Protein AF-A0A949VZA3-F1 (afdb_monomer_lite)

Secondary structure (DSSP, 8-state):
-EEE---TT--HHHHHHHHTT--S-SS--HHHHHHHHHHHHHHHHTT----EEE-TTTTS-HHHHHHHHH--

Foldseek 3Di:
DDEQEADPPDDPVNLCVPQPPLPDFDADDVVSLVVLLVVVVVCVVVVHDDDYHYDCSHGNHRVVSVCSNPPD

Structure (mmCIF, N/CA/C/O backbone):
data_AF-A0A949VZA3-F1
#
_entry.id   AF-A0A949VZA3-F1
#
loop_
_atom_site.group_PDB
_atom_site.id
_atom_site.type_symbol
_atom_site.label_atom_id
_atom_site.label_alt_id
_atom_site.label_comp_id
_atom_site.label_asym_id
_atom_site.label_entity_id
_atom_site.label_seq_id
_atom_site.pdbx_PDB_ins_code
_atom_site.Cartn_x
_atom_site.Cartn_y
_atom_site.Cartn_z
_atom_site.occupancy
_atom_site.B_iso_or_equiv
_atom_site.auth_seq_id
_atom_site.auth_comp_id
_atom_site.auth_asym_id
_atom_site.auth_atom_id
_atom_site.pdbx_PDB_model_num
ATOM 1 N N . MET A 1 1 ? -2.032 -8.835 11.758 1.00 89.25 1 MET A N 1
ATOM 2 C CA . MET A 1 1 ? -0.952 -8.082 11.081 1.00 89.25 1 MET A CA 1
ATOM 3 C C . MET A 1 1 ? -1.120 -8.251 9.580 1.00 89.25 1 MET A C 1
ATOM 5 O O . MET A 1 1 ? -1.450 -9.356 9.167 1.00 89.25 1 MET A O 1
ATOM 9 N N . VAL A 1 2 ? -0.887 -7.198 8.792 1.00 94.88 2 VAL A N 1
ATOM 10 C CA . VAL A 1 2 ? -0.883 -7.239 7.317 1.00 94.88 2 VAL A CA 1
ATOM 11 C C . VAL A 1 2 ? 0.422 -6.651 6.782 1.00 94.88 2 VAL A C 1
ATOM 13 O O . VAL A 1 2 ? 0.917 -5.651 7.301 1.00 94.88 2 VAL A O 1
ATOM 16 N N . ARG A 1 3 ? 0.974 -7.274 5.735 1.00 96.19 3 ARG A N 1
ATOM 17 C CA . ARG A 1 3 ? 2.135 -6.779 4.984 1.00 96.19 3 ARG A CA 1
ATOM 18 C C . ARG A 1 3 ? 1.758 -6.649 3.509 1.00 96.19 3 ARG A C 1
ATOM 20 O O . ARG A 1 3 ? 1.545 -7.660 2.847 1.00 96.19 3 ARG A O 1
ATOM 27 N N . ALA A 1 4 ? 1.688 -5.424 3.005 1.00 95.00 4 ALA A N 1
ATOM 28 C CA . ALA A 1 4 ? 1.426 -5.122 1.604 1.00 95.00 4 ALA A CA 1
ATOM 29 C C . ALA A 1 4 ? 2.764 -4.818 0.907 1.00 95.00 4 ALA A C 1
ATOM 31 O O . ALA A 1 4 ? 3.360 -3.764 1.121 1.00 95.00 4 ALA A O 1
ATOM 32 N N . LEU A 1 5 ? 3.290 -5.797 0.163 1.00 93.06 5 LEU A N 1
ATOM 33 C CA . LEU A 1 5 ? 4.683 -5.800 -0.302 1.00 93.06 5 LEU A CA 1
ATOM 34 C C . LEU A 1 5 ? 4.823 -5.422 -1.781 1.00 93.06 5 LEU A C 1
ATOM 36 O O . LEU A 1 5 ? 5.271 -4.330 -2.102 1.00 93.06 5 LEU A O 1
ATOM 40 N N . LEU A 1 6 ? 4.474 -6.338 -2.676 1.00 92.62 6 LEU A N 1
ATOM 41 C CA . LEU A 1 6 ? 4.521 -6.150 -4.119 1.00 92.62 6 LEU A CA 1
ATOM 42 C C . LEU A 1 6 ? 3.419 -6.980 -4.769 1.00 92.62 6 LEU A C 1
ATOM 44 O O . LEU A 1 6 ? 2.908 -7.934 -4.175 1.00 92.62 6 LEU A O 1
ATOM 48 N N . ARG A 1 7 ? 3.055 -6.610 -5.993 1.00 90.44 7 ARG A N 1
ATOM 49 C CA . ARG A 1 7 ? 2.092 -7.363 -6.793 1.00 90.44 7 ARG A CA 1
ATOM 50 C C . ARG A 1 7 ? 2.641 -8.766 -7.120 1.00 90.44 7 ARG A C 1
ATOM 52 O O . ARG A 1 7 ? 3.807 -8.866 -7.503 1.00 90.44 7 ARG A O 1
ATOM 59 N N . PRO A 1 8 ? 1.821 -9.834 -7.046 1.00 89.19 8 PRO A N 1
ATOM 60 C CA . PRO A 1 8 ? 2.208 -11.154 -7.541 1.00 89.19 8 PRO 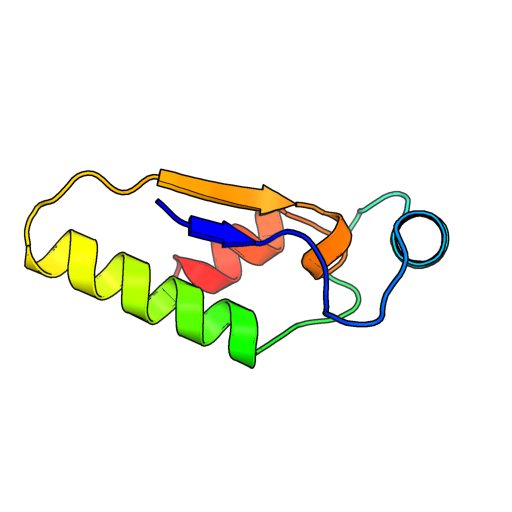A CA 1
ATOM 61 C C . PRO A 1 8 ? 2.677 -11.101 -9.000 1.00 89.19 8 PRO A C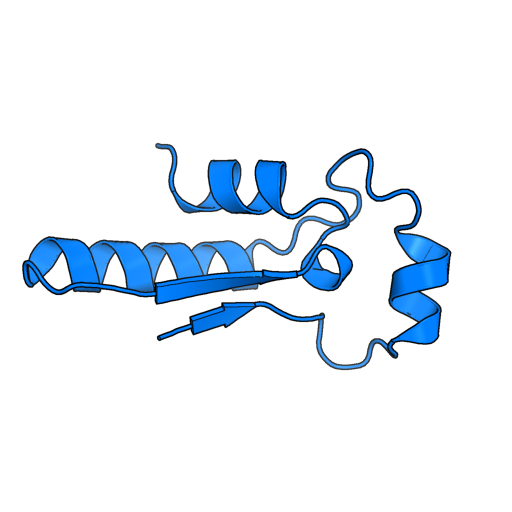 1
ATOM 63 O O . PRO A 1 8 ? 2.070 -10.416 -9.822 1.00 89.19 8 PRO A O 1
ATOM 66 N N . GLY A 1 9 ? 3.754 -11.822 -9.313 1.00 92.06 9 GLY A N 1
ATOM 67 C CA . GLY A 1 9 ? 4.340 -11.856 -10.657 1.00 92.06 9 GLY A CA 1
ATOM 68 C C . GLY A 1 9 ? 5.254 -10.674 -11.000 1.00 92.06 9 GLY A C 1
ATOM 69 O O . GLY A 1 9 ? 5.775 -10.636 -12.108 1.00 92.06 9 GLY A O 1
ATOM 70 N N . ARG A 1 10 ? 5.478 -9.726 -10.079 1.00 93.75 10 ARG A N 1
ATOM 71 C CA . ARG A 1 10 ? 6.502 -8.682 -10.228 1.00 93.75 10 ARG A CA 1
ATOM 72 C C . ARG A 1 10 ? 7.751 -9.069 -9.442 1.00 93.75 10 ARG A C 1
ATOM 74 O O . ARG A 1 10 ? 7.633 -9.487 -8.290 1.00 93.75 10 ARG A O 1
ATOM 81 N N . THR A 1 11 ? 8.929 -8.934 -10.04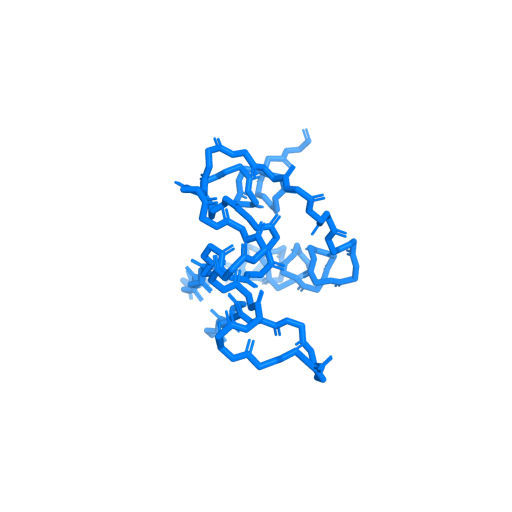6 1.00 95.56 11 THR A N 1
ATOM 82 C CA . THR A 1 11 ? 10.198 -9.120 -9.329 1.00 95.56 11 THR A CA 1
ATOM 83 C C . THR A 1 11 ? 10.528 -7.895 -8.475 1.00 95.56 11 THR A C 1
ATOM 85 O O . THR A 1 11 ? 9.873 -6.850 -8.558 1.00 95.56 11 THR A O 1
ATOM 88 N N . TYR A 1 12 ? 11.533 -8.018 -7.610 1.00 94.00 12 TYR A N 1
ATOM 89 C CA . TYR A 1 12 ? 12.008 -6.882 -6.828 1.00 94.00 12 TYR A CA 1
ATOM 90 C C . TYR A 1 12 ? 12.612 -5.812 -7.743 1.00 94.00 12 TYR A C 1
ATOM 92 O O . TYR A 1 12 ? 12.264 -4.636 -7.631 1.00 94.00 12 TYR A O 1
ATOM 100 N N . GLU A 1 13 ? 13.471 -6.242 -8.658 1.00 96.88 13 GLU A N 1
ATOM 101 C CA . GLU A 1 13 ? 14.231 -5.411 -9.582 1.00 96.88 13 GLU A CA 1
ATOM 102 C C . GLU A 1 13 ? 13.289 -4.629 -10.498 1.00 96.88 13 GLU A C 1
ATOM 104 O O . GLU A 1 13 ? 13.424 -3.410 -10.608 1.00 96.88 13 GLU A O 1
ATOM 109 N N . ASP A 1 14 ? 12.262 -5.290 -11.043 1.00 96.62 14 ASP A N 1
ATOM 110 C CA . ASP A 1 14 ? 11.240 -4.632 -11.866 1.00 96.62 14 ASP A CA 1
ATOM 111 C C . ASP A 1 14 ? 10.483 -3.562 -11.077 1.00 96.62 14 ASP A C 1
ATOM 113 O O . ASP A 1 14 ? 10.169 -2.495 -11.602 1.00 96.62 14 ASP A O 1
ATOM 117 N N . ALA A 1 15 ? 10.169 -3.829 -9.804 1.00 96.31 15 ALA A N 1
ATOM 118 C CA . ALA A 1 15 ? 9.478 -2.859 -8.963 1.00 96.31 15 ALA A CA 1
ATOM 119 C C . ALA A 1 15 ? 10.362 -1.644 -8.655 1.00 96.31 15 ALA A C 1
ATOM 121 O O . ALA A 1 15 ? 9.863 -0.522 -8.676 1.00 96.31 15 ALA A O 1
ATOM 122 N N . VAL A 1 16 ? 11.657 -1.846 -8.391 1.00 96.88 16 VAL A N 1
ATOM 123 C CA . VAL A 1 16 ? 12.604 -0.742 -8.167 1.00 96.88 16 VAL A CA 1
ATOM 124 C C . VAL A 1 16 ? 12.772 0.081 -9.440 1.00 96.88 16 VAL A C 1
ATOM 126 O O . VAL A 1 16 ? 12.642 1.302 -9.384 1.00 96.88 16 VAL A O 1
ATOM 129 N N . ALA A 1 17 ? 13.009 -0.578 -10.576 1.00 97.31 17 ALA A N 1
ATOM 130 C CA . ALA A 1 17 ? 13.183 0.080 -11.866 1.00 97.31 17 ALA A CA 1
ATOM 131 C C . ALA A 1 17 ? 11.939 0.879 -12.270 1.00 97.31 17 ALA A C 1
ATOM 133 O O . ALA A 1 17 ? 12.058 1.987 -12.784 1.00 97.31 17 ALA A O 1
ATOM 134 N N . LYS A 1 18 ? 10.746 0.336 -12.000 1.00 96.19 18 LYS A N 1
ATOM 135 C CA . LYS A 1 18 ? 9.485 1.006 -12.313 1.00 96.19 18 LYS A CA 1
ATOM 136 C C . LYS A 1 18 ? 9.203 2.185 -11.388 1.00 96.19 18 LYS A C 1
ATOM 138 O O . LYS A 1 18 ? 8.763 3.222 -11.859 1.00 96.19 18 LYS A O 1
ATOM 143 N N . PHE A 1 19 ? 9.383 2.007 -10.082 1.00 97.12 19 PHE A N 1
ATOM 144 C CA . PHE A 1 19 ? 8.800 2.918 -9.104 1.00 97.12 19 PHE A CA 1
ATOM 145 C C . PHE A 1 19 ? 9.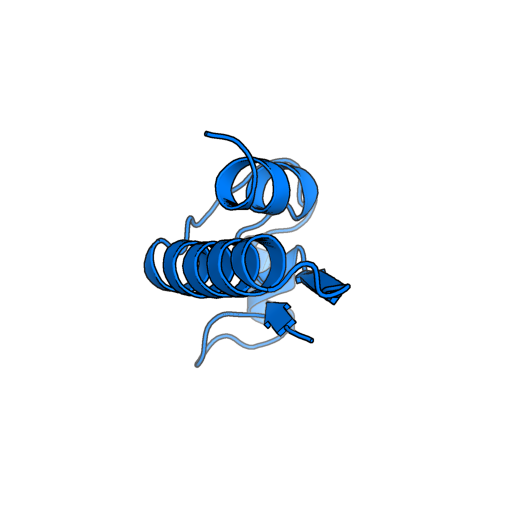778 3.901 -8.463 1.00 97.12 19 PHE A C 1
ATOM 147 O O . PHE A 1 19 ? 9.324 4.896 -7.902 1.00 97.12 19 PHE A O 1
ATOM 154 N N . SER A 1 20 ? 11.091 3.666 -8.521 1.00 95.88 20 SER A N 1
ATOM 155 C CA . SER A 1 20 ? 12.081 4.630 -8.022 1.00 95.88 20 SER A CA 1
ATOM 156 C C . SER A 1 20 ? 11.950 5.969 -8.771 1.00 95.88 20 SER A C 1
ATOM 158 O O . SER A 1 20 ? 11.771 5.948 -9.989 1.00 95.88 20 SER A O 1
ATOM 160 N N . PRO A 1 21 ? 12.002 7.135 -8.094 1.00 96.75 21 PRO A N 1
ATOM 161 C CA . PRO A 1 21 ? 12.402 7.366 -6.700 1.00 96.75 21 PRO A CA 1
ATOM 162 C C . PRO A 1 21 ? 11.241 7.394 -5.688 1.00 96.75 21 PRO A C 1
ATOM 164 O O . PRO A 1 21 ? 11.346 7.999 -4.626 1.00 96.75 21 PRO A O 1
ATOM 167 N N . TYR A 1 22 ? 10.139 6.713 -5.992 1.00 97.00 22 TYR A N 1
ATOM 168 C CA . TYR A 1 22 ? 8.964 6.543 -5.136 1.00 97.00 22 TYR A CA 1
ATOM 169 C C . TYR A 1 22 ? 8.226 7.839 -4.763 1.00 97.00 22 TYR A C 1
ATOM 171 O O . TYR A 1 22 ? 7.697 7.980 -3.661 1.00 97.00 22 TYR A O 1
ATOM 179 N N . LEU A 1 23 ? 8.209 8.813 -5.676 1.00 97.56 23 LEU A N 1
ATOM 180 C CA . LEU A 1 23 ? 7.711 10.164 -5.390 1.00 97.56 23 LEU A CA 1
ATOM 181 C C . LEU A 1 23 ? 6.191 10.244 -5.226 1.00 97.56 23 LEU A C 1
ATOM 183 O O . LEU A 1 23 ? 5.719 11.066 -4.455 1.00 97.56 23 LEU A O 1
ATOM 187 N N . HIS A 1 24 ? 5.448 9.400 -5.938 1.00 97.94 24 HIS A N 1
ATOM 188 C CA . HIS A 1 24 ? 3.986 9.355 -5.941 1.00 97.94 24 HIS A CA 1
ATOM 189 C C . HIS A 1 24 ? 3.514 7.940 -6.292 1.00 97.94 24 HIS A C 1
ATOM 191 O O . HIS A 1 24 ? 4.297 7.110 -6.772 1.00 97.94 24 HIS A O 1
ATOM 197 N N . VAL A 1 25 ? 2.241 7.643 -6.051 1.00 97.69 25 VAL A N 1
ATOM 198 C CA . VAL A 1 25 ? 1.604 6.409 -6.512 1.00 97.69 25 VAL A CA 1
ATOM 199 C C . VAL A 1 25 ? 1.591 6.390 -8.037 1.00 97.69 25 VAL A C 1
ATOM 201 O O . VAL A 1 25 ? 0.972 7.231 -8.679 1.00 97.69 25 VAL A O 1
ATOM 204 N N . GLN A 1 26 ? 2.224 5.377 -8.615 1.00 96.94 26 GLN A N 1
ATOM 205 C CA . GLN A 1 26 ? 2.314 5.187 -10.061 1.00 96.94 26 GLN A CA 1
ATOM 206 C C . GLN A 1 26 ? 1.386 4.079 -10.563 1.00 96.94 26 GLN A C 1
ATOM 208 O O . GLN A 1 26 ? 0.894 4.135 -11.686 1.00 96.94 26 GLN A O 1
ATOM 213 N N . GLU A 1 27 ? 1.149 3.047 -9.749 1.00 95.94 27 GLU A N 1
ATOM 214 C CA . GLU A 1 27 ? 0.259 1.939 -10.101 1.00 95.94 27 GLU A CA 1
ATOM 215 C C . GLU A 1 27 ? -0.662 1.622 -8.922 1.00 95.94 27 GLU A C 1
ATOM 217 O O . GLU A 1 27 ? -0.320 0.780 -8.087 1.00 95.94 27 GLU A O 1
ATOM 222 N N . PRO A 1 28 ? -1.834 2.276 -8.841 1.00 95.69 28 PRO A N 1
ATOM 223 C CA . PRO A 1 28 ? -2.829 1.930 -7.845 1.00 95.69 28 PRO A CA 1
ATOM 224 C C . PRO A 1 28 ? -3.228 0.453 -7.943 1.00 95.69 28 PRO A C 1
ATOM 226 O O . PRO A 1 28 ? -3.506 -0.057 -9.032 1.00 95.69 28 PRO A O 1
ATOM 229 N N . LEU A 1 29 ? -3.331 -0.226 -6.800 1.00 95.06 29 LEU A N 1
ATOM 230 C CA . LEU A 1 29 ? -3.810 -1.607 -6.695 1.00 95.06 29 LEU A CA 1
ATOM 231 C C . LEU A 1 29 ? -5.118 -1.653 -5.886 1.00 95.06 29 LEU A C 1
ATOM 233 O O . LEU A 1 29 ? -5.095 -1.987 -4.695 1.00 95.06 29 LEU A O 1
ATOM 237 N N . PRO A 1 30 ? -6.286 -1.374 -6.510 1.00 94.69 30 PRO A N 1
ATOM 238 C CA . PRO A 1 30 ? -7.570 -1.289 -5.810 1.00 94.69 30 PRO A CA 1
ATOM 239 C C . PRO A 1 30 ? -7.901 -2.528 -4.973 1.00 94.69 30 PRO A C 1
ATOM 241 O O . PRO A 1 30 ? -8.381 -2.405 -3.850 1.00 94.69 30 PRO A O 1
ATOM 244 N N . GLY A 1 31 ? -7.583 -3.727 -5.476 1.00 94.25 31 GLY A N 1
ATOM 245 C CA . GLY A 1 31 ? -7.808 -4.976 -4.745 1.00 94.25 31 GLY A CA 1
ATOM 246 C C . GLY A 1 31 ? -6.987 -5.080 -3.455 1.00 94.25 31 GLY A C 1
ATOM 247 O O . GLY A 1 31 ? -7.512 -5.500 -2.423 1.00 94.25 31 GLY A O 1
ATOM 248 N N . ALA A 1 32 ? -5.722 -4.643 -3.483 1.00 94.00 32 ALA A N 1
ATOM 249 C CA . ALA A 1 32 ? -4.868 -4.611 -2.296 1.00 94.00 32 ALA A CA 1
ATOM 250 C C . ALA A 1 32 ? -5.373 -3.569 -1.290 1.00 94.00 32 ALA A C 1
ATOM 252 O O . ALA A 1 32 ? -5.522 -3.883 -0.107 1.00 94.00 32 ALA A O 1
ATOM 253 N N . ARG A 1 33 ? -5.727 -2.367 -1.767 1.00 95.44 33 ARG A N 1
ATOM 254 C CA . ARG A 1 33 ? -6.306 -1.307 -0.928 1.00 95.44 33 ARG A CA 1
ATOM 255 C C . ARG A 1 33 ? -7.580 -1.764 -0.232 1.00 95.44 33 ARG A C 1
ATOM 257 O O . ARG A 1 33 ? -7.704 -1.618 0.979 1.00 95.44 33 ARG A O 1
ATOM 264 N N . GLN A 1 34 ? -8.501 -2.379 -0.971 1.00 95.81 34 GLN A N 1
ATOM 265 C CA . GLN A 1 34 ? -9.764 -2.864 -0.418 1.00 95.81 34 GLN A CA 1
ATOM 266 C C . GLN A 1 34 ? -9.547 -3.974 0.622 1.00 95.81 34 GLN A C 1
ATOM 268 O O . GLN A 1 34 ? -10.232 -4.010 1.643 1.00 95.81 34 GLN A O 1
ATOM 273 N N . ALA A 1 35 ? -8.584 -4.872 0.397 1.00 94.94 35 ALA A N 1
ATOM 274 C CA . ALA A 1 35 ? -8.240 -5.906 1.370 1.00 94.94 35 ALA A CA 1
ATOM 275 C C . ALA A 1 35 ? -7.689 -5.310 2.675 1.00 94.94 35 ALA A C 1
ATOM 277 O O . ALA A 1 35 ? -8.076 -5.753 3.759 1.00 94.94 35 ALA A O 1
ATOM 278 N N . VAL A 1 36 ? -6.833 -4.286 2.577 1.00 95.69 36 VAL A N 1
ATOM 279 C CA . VAL A 1 36 ? -6.309 -3.561 3.742 1.00 95.69 36 VAL A CA 1
ATOM 280 C C . VAL A 1 36 ? -7.422 -2.800 4.464 1.00 95.69 36 VAL A C 1
ATOM 282 O O . VAL A 1 36 ? -7.541 -2.957 5.677 1.00 95.69 36 VAL A O 1
ATOM 285 N N . ARG A 1 37 ? -8.282 -2.066 3.745 1.00 95.50 37 ARG A N 1
ATOM 286 C CA . ARG A 1 37 ? -9.438 -1.350 4.320 1.00 95.50 37 ARG A CA 1
ATOM 287 C C . ARG A 1 37 ? -10.324 -2.279 5.150 1.00 95.50 37 ARG A C 1
ATOM 289 O O . ARG A 1 37 ? -10.515 -2.036 6.338 1.00 95.50 37 ARG A O 1
ATOM 296 N N . ARG A 1 38 ? -10.728 -3.428 4.592 1.00 95.75 38 ARG A N 1
ATOM 297 C CA . ARG A 1 38 ? -11.514 -4.440 5.328 1.00 95.75 38 ARG A CA 1
ATOM 298 C C . ARG A 1 38 ? -10.806 -4.957 6.583 1.00 95.75 38 ARG A C 1
ATOM 300 O O . ARG A 1 38 ? -11.449 -5.235 7.596 1.00 95.75 38 ARG A O 1
ATOM 307 N N . PHE A 1 39 ? -9.483 -5.130 6.530 1.00 95.69 39 PHE A N 1
ATOM 308 C CA . PHE A 1 39 ? -8.702 -5.538 7.700 1.00 95.69 39 PHE A CA 1
ATOM 309 C C . PHE A 1 39 ? -8.695 -4.451 8.785 1.00 95.69 39 PHE A C 1
ATOM 311 O O . PHE A 1 39 ? -8.914 -4.766 9.958 1.00 95.69 39 PHE A O 1
ATOM 318 N N . VAL A 1 40 ? -8.486 -3.190 8.397 1.00 94.19 40 VAL A N 1
ATOM 319 C CA . VAL A 1 40 ? -8.500 -2.026 9.297 1.00 94.19 40 VAL A CA 1
ATOM 320 C C . VAL A 1 40 ? -9.876 -1.856 9.942 1.00 94.19 40 VAL A C 1
ATOM 322 O O . VAL A 1 40 ? -9.962 -1.755 11.165 1.00 94.19 40 VAL A O 1
A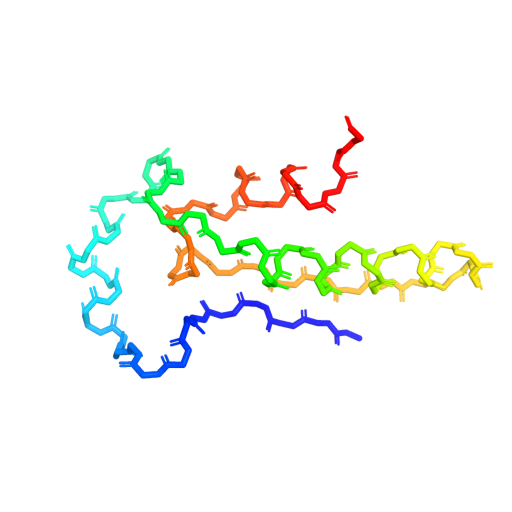TOM 325 N N . GLU A 1 41 ? -10.952 -1.909 9.157 1.00 95.19 41 GLU A N 1
ATOM 326 C CA . GLU A 1 41 ? -12.339 -1.830 9.638 1.00 95.19 41 GLU A CA 1
ATOM 327 C C . GLU A 1 41 ? -12.643 -2.916 10.674 1.00 95.19 41 GLU A C 1
ATOM 329 O O . GLU A 1 41 ? -13.149 -2.625 11.759 1.00 95.19 41 GLU A O 1
ATOM 334 N N . ARG A 1 42 ? -12.266 -4.169 10.391 1.00 95.75 42 ARG A N 1
ATOM 335 C CA . ARG A 1 42 ? -12.457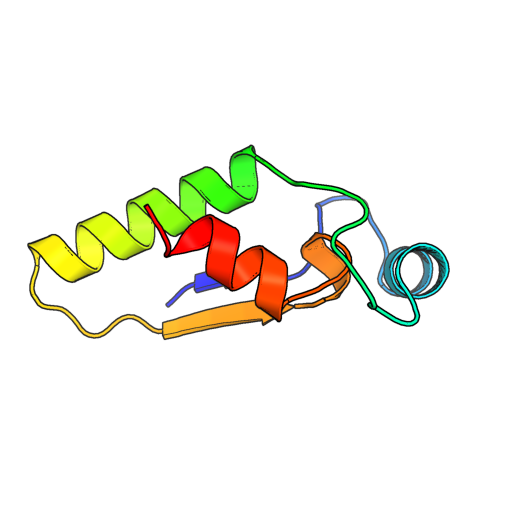 -5.288 11.325 1.00 95.75 42 ARG A CA 1
ATOM 336 C C . ARG A 1 42 ? -11.658 -5.117 12.618 1.00 95.75 42 ARG A C 1
ATOM 338 O O . ARG A 1 42 ? -12.130 -5.517 13.681 1.00 95.75 42 ARG A O 1
ATOM 345 N N . ALA A 1 43 ? -10.443 -4.578 12.547 1.00 95.81 43 ALA A N 1
ATOM 346 C CA . ALA A 1 43 ? -9.643 -4.313 13.740 1.00 95.81 43 ALA A CA 1
ATOM 347 C C . ALA A 1 43 ? -10.265 -3.195 14.591 1.00 95.81 43 ALA A C 1
ATOM 349 O O . ALA A 1 43 ? -10.422 -3.367 15.804 1.00 95.81 43 ALA A O 1
ATOM 350 N N . ARG A 1 44 ? -10.707 -2.104 13.946 1.00 94.12 44 ARG A N 1
ATOM 351 C CA . ARG A 1 44 ? -11.433 -0.995 14.585 1.00 94.12 44 ARG A CA 1
ATOM 352 C C . ARG A 1 44 ? -12.713 -1.490 15.263 1.00 94.12 44 ARG A C 1
ATOM 354 O O . ARG A 1 44 ? -12.913 -1.217 16.444 1.00 94.12 44 ARG A O 1
ATOM 361 N N . SER A 1 45 ? -13.526 -2.294 14.571 1.00 96.81 45 SER A N 1
ATOM 362 C CA . SER A 1 45 ? -14.796 -2.812 15.105 1.00 96.81 45 SER A CA 1
ATOM 363 C C . SER A 1 45 ? -14.611 -3.703 16.339 1.00 96.81 45 SER A C 1
ATOM 365 O O . SER A 1 45 ? -15.498 -3.797 17.183 1.00 96.81 45 SER A O 1
ATOM 367 N N . ARG A 1 46 ? -13.450 -4.356 16.458 1.00 97.06 46 ARG A N 1
ATOM 368 C CA . ARG A 1 46 ? -13.092 -5.225 17.587 1.00 97.06 46 ARG A CA 1
ATOM 369 C C . ARG A 1 46 ? -12.260 -4.519 18.658 1.00 97.06 46 ARG A C 1
ATOM 371 O O . ARG A 1 46 ? -11.881 -5.172 19.625 1.00 97.06 46 ARG A O 1
ATOM 378 N N . LYS A 1 47 ? -11.959 -3.223 18.491 1.00 96.25 47 LYS A N 1
ATOM 379 C CA . LYS A 1 47 ? -11.043 -2.451 19.353 1.00 96.25 47 LYS A CA 1
ATOM 380 C C . LYS A 1 47 ? -9.684 -3.146 19.535 1.00 96.25 47 LYS A C 1
ATOM 382 O O . LYS A 1 47 ? -9.113 -3.149 20.621 1.00 96.25 47 LYS A O 1
ATOM 387 N N . GLN A 1 48 ? -9.187 -3.777 18.472 1.00 96.44 48 GLN A N 1
ATOM 388 C CA . GLN A 1 48 ? -7.926 -4.514 18.478 1.00 96.44 48 GLN A CA 1
ATOM 389 C C . GLN A 1 48 ? -6.815 -3.687 17.840 1.00 96.44 48 GLN A C 1
ATOM 391 O O . GLN A 1 48 ? -7.006 -3.078 16.787 1.00 96.44 48 GLN A O 1
ATOM 396 N N . THR A 1 49 ? -5.624 -3.737 18.434 1.00 95.44 49 THR A N 1
ATOM 397 C CA . THR A 1 49 ? -4.419 -3.186 17.812 1.00 95.44 49 THR A CA 1
ATOM 398 C C . THR A 1 49 ? -4.108 -3.944 16.525 1.00 95.44 49 THR A C 1
ATOM 400 O O . THR A 1 49 ? -3.997 -5.173 16.513 1.00 95.44 49 THR A O 1
ATOM 403 N N . ALA A 1 50 ? -3.934 -3.205 15.433 1.00 93.81 50 ALA A N 1
ATOM 404 C CA . ALA A 1 50 ? -3.563 -3.742 14.136 1.00 93.81 50 ALA A CA 1
ATOM 405 C C . ALA A 1 50 ? -2.274 -3.094 13.637 1.00 93.81 50 ALA A C 1
ATOM 407 O O . ALA A 1 50 ? -2.104 -1.884 13.698 1.00 93.81 50 ALA A O 1
ATOM 408 N N . PHE A 1 51 ? -1.390 -3.926 13.094 1.00 95.38 51 PHE A N 1
ATOM 409 C CA . PHE A 1 51 ? -0.159 -3.489 12.448 1.00 95.38 51 PHE A CA 1
ATOM 410 C C . PHE A 1 51 ? -0.284 -3.673 10.938 1.00 95.38 51 PHE A C 1
ATOM 412 O O . PHE A 1 51 ? -0.584 -4.784 10.471 1.00 95.38 51 PHE A O 1
ATOM 419 N N . LEU A 1 52 ? -0.050 -2.585 10.206 1.00 94.94 52 LEU A N 1
ATOM 420 C CA . LEU A 1 52 ? -0.035 -2.514 8.751 1.00 94.94 52 LEU A CA 1
ATOM 421 C C . LEU A 1 52 ? 1.350 -2.049 8.297 1.00 94.94 52 LEU A C 1
ATOM 423 O O . LEU A 1 52 ? 1.810 -0.982 8.691 1.00 94.94 52 LEU A O 1
ATOM 427 N N . PHE A 1 53 ? 1.988 -2.842 7.442 1.00 97.00 53 PHE A N 1
ATOM 428 C CA . PHE A 1 53 ? 3.252 -2.490 6.803 1.00 97.00 53 PHE A CA 1
ATOM 429 C C . PHE A 1 53 ? 3.026 -2.377 5.297 1.00 97.00 53 PHE A C 1
ATOM 431 O O . PHE A 1 53 ? 2.660 -3.373 4.668 1.00 97.00 53 PHE A O 1
ATOM 438 N N . VAL A 1 54 ? 3.253 -1.196 4.721 1.00 96.81 54 VAL A N 1
ATOM 439 C CA . VAL A 1 54 ? 3.116 -0.938 3.278 1.00 96.81 54 VAL A CA 1
ATOM 440 C C . VAL A 1 54 ? 4.491 -0.654 2.688 1.00 96.81 54 VAL A C 1
ATOM 442 O O . VAL A 1 54 ? 5.255 0.140 3.233 1.00 96.81 54 VAL A O 1
ATOM 445 N N . ASN A 1 55 ? 4.832 -1.330 1.594 1.00 96.88 55 ASN A N 1
ATOM 446 C CA . ASN A 1 55 ? 6.090 -1.128 0.887 1.00 96.88 55 ASN A CA 1
ATOM 447 C C . ASN A 1 55 ? 5.888 -0.226 -0.338 1.00 96.88 55 ASN A C 1
ATOM 449 O O . ASN A 1 55 ? 4.909 -0.386 -1.062 1.00 96.88 55 ASN A O 1
ATOM 453 N N . ASN A 1 56 ? 6.855 0.650 -0.633 1.00 97.12 56 ASN A N 1
ATOM 454 C CA . ASN A 1 56 ? 6.817 1.485 -1.839 1.00 97.12 56 ASN A CA 1
ATOM 455 C C . ASN A 1 56 ? 6.692 0.654 -3.128 1.00 97.12 56 ASN A C 1
ATOM 457 O O . ASN A 1 56 ? 6.068 1.097 -4.084 1.00 97.12 56 ASN A O 1
ATOM 461 N N . ARG A 1 57 ? 7.229 -0.575 -3.146 1.00 96.62 57 ARG A N 1
ATOM 462 C CA . ARG A 1 57 ? 7.169 -1.498 -4.294 1.00 96.62 57 ARG A CA 1
ATOM 463 C C . ARG A 1 57 ? 5.771 -2.046 -4.597 1.00 96.62 57 ARG A C 1
ATOM 465 O O . ARG A 1 57 ? 5.609 -2.777 -5.575 1.00 96.62 57 ARG A O 1
ATOM 472 N N . LEU A 1 58 ? 4.775 -1.719 -3.777 1.00 96.75 58 LEU A N 1
ATOM 473 C CA . LEU A 1 58 ? 3.389 -2.079 -4.028 1.00 96.75 58 LEU A CA 1
ATOM 474 C C . LEU A 1 58 ? 2.785 -1.204 -5.134 1.00 96.75 58 LEU A C 1
ATOM 476 O O . LEU A 1 58 ? 2.328 -1.742 -6.137 1.00 96.75 58 LEU A O 1
ATOM 480 N N . GLU A 1 59 ? 2.812 0.119 -4.948 1.00 97.25 59 GLU A N 1
ATOM 481 C CA . GLU A 1 59 ? 2.105 1.085 -5.812 1.00 97.25 59 GLU A CA 1
ATOM 482 C C . GLU A 1 59 ? 2.980 2.267 -6.255 1.00 97.25 59 GLU A C 1
ATOM 484 O O . GLU A 1 59 ? 2.557 3.070 -7.082 1.00 97.25 59 GLU A O 1
ATOM 489 N N . GLY A 1 60 ? 4.191 2.394 -5.716 1.00 97.56 60 GLY A N 1
ATOM 490 C CA . GLY A 1 60 ? 5.137 3.460 -6.031 1.00 97.56 60 GLY A CA 1
ATOM 491 C C . GLY A 1 60 ? 5.318 4.518 -4.947 1.00 97.56 60 GLY A C 1
ATOM 492 O O . GLY A 1 60 ? 6.284 5.255 -5.015 1.00 97.56 60 GLY A O 1
ATOM 493 N N . ASN A 1 61 ? 4.481 4.563 -3.909 1.00 98.12 61 ASN A N 1
ATOM 494 C CA . ASN A 1 61 ? 4.659 5.475 -2.774 1.00 98.12 61 ASN A CA 1
ATOM 495 C C . ASN A 1 61 ? 3.878 4.960 -1.559 1.00 98.12 61 ASN A C 1
ATOM 497 O O . ASN A 1 61 ? 2.649 4.900 -1.591 1.00 98.12 61 ASN A O 1
ATOM 501 N N . ALA A 1 62 ? 4.570 4.532 -0.500 1.00 97.19 62 ALA A N 1
ATOM 502 C CA . ALA A 1 62 ? 3.909 3.965 0.673 1.00 97.19 62 ALA A CA 1
ATOM 503 C C . ALA A 1 62 ? 3.063 4.991 1.449 1.00 97.19 62 ALA A C 1
ATOM 505 O O . ALA A 1 62 ? 1.943 4.621 1.793 1.00 97.19 62 ALA A O 1
ATOM 506 N N . PRO A 1 63 ? 3.511 6.239 1.710 1.00 96.88 63 PRO A N 1
ATOM 507 C CA . PRO A 1 63 ? 2.684 7.234 2.399 1.00 96.88 63 PRO A CA 1
ATOM 508 C C . PRO A 1 63 ? 1.325 7.495 1.735 1.00 96.88 63 PRO A C 1
ATOM 510 O O . PRO A 1 63 ? 0.298 7.351 2.392 1.00 96.88 63 PRO A O 1
ATOM 513 N N . GLU A 1 64 ? 1.295 7.788 0.434 1.00 97.12 64 GLU A N 1
ATOM 514 C CA . GLU A 1 64 ? 0.054 8.014 -0.321 1.00 97.12 64 GLU A CA 1
ATOM 515 C C . GLU A 1 64 ? -0.808 6.749 -0.395 1.00 97.12 64 GLU A C 1
ATOM 517 O O . GLU A 1 64 ? -2.034 6.815 -0.317 1.00 97.12 64 GLU A O 1
ATOM 522 N N . SER A 1 65 ? -0.178 5.575 -0.505 1.00 96.69 65 SER A N 1
ATOM 523 C CA . SER A 1 65 ? -0.900 4.297 -0.462 1.00 96.69 65 SER A CA 1
ATOM 524 C C . SER A 1 65 ? -1.570 4.083 0.894 1.00 96.69 65 SER A C 1
ATOM 526 O O . SER A 1 65 ? -2.717 3.645 0.946 1.00 96.69 65 SER A O 1
ATOM 528 N N . ILE A 1 66 ? -0.878 4.404 1.993 1.00 96.19 66 ILE A N 1
ATOM 529 C CA . ILE A 1 66 ? -1.427 4.326 3.350 1.00 96.19 66 ILE A CA 1
ATOM 530 C C . ILE A 1 66 ? -2.585 5.307 3.496 1.00 96.19 66 ILE A C 1
ATOM 532 O O . ILE A 1 66 ? -3.653 4.867 3.909 1.00 96.19 66 ILE A O 1
ATOM 536 N N . ALA A 1 67 ? -2.402 6.576 3.116 1.00 95.62 67 ALA A N 1
ATOM 537 C CA . ALA A 1 67 ? -3.450 7.597 3.141 1.00 95.62 67 ALA A CA 1
ATOM 538 C C . ALA A 1 67 ? -4.705 7.094 2.412 1.00 95.62 67 ALA A C 1
ATOM 540 O O . ALA A 1 67 ? -5.765 6.939 3.014 1.00 95.62 67 ALA A O 1
ATOM 541 N N . ALA A 1 68 ? -4.546 6.617 1.174 1.00 94.56 68 ALA A N 1
ATOM 542 C CA . ALA A 1 68 ? -5.640 6.042 0.397 1.00 94.56 68 ALA A CA 1
ATOM 543 C C . ALA A 1 68 ? -6.265 4.768 1.007 1.00 94.56 68 ALA A C 1
ATOM 545 O O . ALA A 1 68 ? -7.356 4.371 0.601 1.00 94.56 68 ALA A O 1
ATOM 546 N N . MET A 1 69 ? -5.606 4.071 1.934 1.00 93.75 69 MET A N 1
ATOM 547 C CA . MET A 1 69 ? -6.146 2.881 2.606 1.00 93.75 69 MET A CA 1
ATOM 548 C C . MET A 1 69 ? -6.826 3.185 3.944 1.00 93.75 69 MET A C 1
ATOM 550 O O . MET A 1 69 ? -7.579 2.331 4.413 1.00 93.75 69 MET A O 1
ATOM 554 N N . VAL A 1 70 ? -6.540 4.323 4.579 1.00 91.81 70 VAL A N 1
ATOM 555 C CA . VAL A 1 70 ? -6.981 4.610 5.959 1.00 91.81 70 VAL A CA 1
ATOM 556 C C . VAL A 1 70 ? -7.812 5.880 6.107 1.00 91.81 70 VAL A C 1
ATOM 558 O O . VAL A 1 70 ? -8.487 6.010 7.132 1.00 91.81 70 VAL A O 1
ATOM 561 N N . GLU A 1 71 ? -7.738 6.783 5.132 1.00 85.19 71 GLU A N 1
ATOM 562 C CA . GLU A 1 71 ? -8.556 7.992 5.030 1.00 85.19 71 GLU A CA 1
ATOM 563 C C . GLU A 1 71 ? -9.879 7.671 4.313 1.00 85.19 71 GLU A C 1
ATOM 565 O O . GLU A 1 71 ? -9.925 6.770 3.464 1.00 85.19 71 GLU A O 1
ATOM 570 N N . ASP A 1 72 ? -10.942 8.375 4.716 1.00 56.84 72 ASP A N 1
ATOM 571 C CA . ASP A 1 72 ? -12.317 8.216 4.216 1.00 56.84 72 ASP A CA 1
ATOM 572 C C . ASP A 1 72 ? -12.520 8.914 2.860 1.00 56.84 72 ASP A C 1
ATOM 574 O O . ASP A 1 72 ? -12.210 10.124 2.760 1.00 56.84 72 ASP A O 1
#

pLDDT: mean 94.84, std 5.01, range [56.84, 98.12]

Radius of gyration: 12.59 Å; chains: 1; bounding box: 29×22×32 Å

Sequence (72 aa):
MVRALLRPGRTYEDAVAKFSPYLHVQEPLPGARQAVRRFVERARSRKQTAFLFVNNRLEGNAPESIAAMVED